Protein AF-A0A151MYG8-F1 (afdb_monomer_lite)

InterPro domains:
  IPR001393 Calsequestrin [PF01216] (2-170)
  IPR036249 Thioredoxin-like superfamily [SSF52833] (4-69)
  IPR036249 Thioredoxin-like superfamily [SSF52833] (70-169)
  IPR041858 Calsequestrin, middle TRX-fold domain [cd03066] (69-170)

Organism: Alligator mississippiensis (NCBI:txid8496)

Radius of gyration: 18.04 Å; chains: 1; bounding box: 38×33×50 Å

Structure (mmCIF, N/CA/C/O backbone):
data_AF-A0A151MYG8-F1
#
_entry.id   AF-A0A151MYG8-F1
#
loop_
_atom_site.group_PDB
_atom_site.id
_atom_site.type_symbol
_atom_site.label_atom_id
_atom_site.label_alt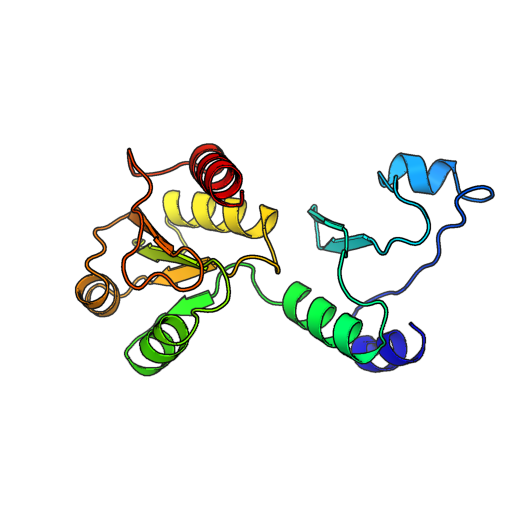_id
_atom_site.label_comp_id
_atom_site.label_asym_id
_atom_site.label_entity_id
_atom_site.label_seq_id
_atom_site.pdbx_PDB_ins_code
_atom_site.Cartn_x
_atom_site.Cartn_y
_atom_site.Cartn_z
_atom_site.occupancy
_atom_site.B_iso_or_equiv
_atom_site.auth_seq_id
_atom_site.auth_comp_id
_atom_site.auth_asym_id
_atom_site.auth_atom_id
_atom_site.pdbx_PDB_model_num
ATOM 1 N N . MET A 1 1 ? 16.594 -11.002 -16.054 1.00 71.62 1 MET A N 1
ATOM 2 C CA . MET A 1 1 ? 15.455 -10.798 -16.986 1.00 71.62 1 MET A CA 1
ATOM 3 C C . MET A 1 1 ? 14.954 -12.062 -17.687 1.00 71.62 1 MET A C 1
ATOM 5 O O . MET A 1 1 ? 13.815 -12.410 -17.442 1.00 71.62 1 MET A O 1
ATOM 9 N N . LYS A 1 2 ? 15.729 -12.801 -18.507 1.00 82.25 2 LYS A N 1
ATOM 10 C CA . LYS A 1 2 ? 15.183 -13.988 -19.222 1.00 82.25 2 LYS A CA 1
ATOM 11 C C . LYS A 1 2 ? 14.550 -15.048 -18.301 1.00 82.25 2 LYS A C 1
ATOM 13 O O . LYS A 1 2 ? 13.533 -15.625 -18.658 1.00 82.25 2 LYS A O 1
ATOM 18 N N . LEU A 1 3 ? 15.156 -15.298 -17.138 1.00 85.62 3 LEU A N 1
ATOM 19 C CA . LEU A 1 3 ? 14.610 -16.224 -16.145 1.00 85.62 3 LEU A CA 1
ATOM 20 C C . LEU A 1 3 ? 13.301 -15.695 -15.538 1.00 85.62 3 LEU A C 1
ATOM 22 O O . LEU A 1 3 ? 12.321 -16.424 -15.524 1.00 85.62 3 LEU A O 1
ATOM 26 N N . ALA A 1 4 ? 13.267 -14.422 -15.134 1.00 84.94 4 ALA A N 1
ATOM 27 C CA . ALA A 1 4 ? 12.062 -13.767 -14.623 1.00 84.94 4 ALA A CA 1
ATOM 28 C C . ALA A 1 4 ? 10.904 -13.809 -15.635 1.00 84.94 4 ALA A C 1
ATOM 30 O O . ALA A 1 4 ? 9.802 -14.220 -15.293 1.00 84.94 4 ALA A O 1
ATOM 31 N N . ALA A 1 5 ? 11.188 -13.507 -16.906 1.00 86.69 5 ALA A N 1
ATOM 32 C CA . ALA A 1 5 ? 10.212 -13.592 -17.990 1.00 86.69 5 ALA A CA 1
ATOM 33 C C . ALA A 1 5 ? 9.626 -14.999 -18.151 1.00 86.69 5 ALA A C 1
ATOM 35 O O . ALA A 1 5 ? 8.431 -15.142 -18.357 1.00 86.69 5 ALA A O 1
ATOM 36 N N . GLN A 1 6 ? 10.452 -16.040 -18.024 1.00 88.81 6 GLN A N 1
ATOM 37 C CA . GLN A 1 6 ? 9.974 -17.419 -18.098 1.00 88.81 6 GLN A CA 1
ATOM 38 C C . GLN A 1 6 ? 9.115 -17.804 -16.883 1.00 88.81 6 GLN A C 1
ATOM 40 O O . GLN A 1 6 ? 8.169 -18.569 -17.026 1.00 88.81 6 GLN A O 1
ATOM 45 N N . VAL A 1 7 ? 9.450 -17.311 -15.689 1.00 90.44 7 VAL A N 1
ATOM 46 C CA . VAL A 1 7 ? 8.704 -17.615 -14.457 1.00 90.44 7 VAL A CA 1
ATOM 47 C C . VAL A 1 7 ? 7.341 -16.918 -14.436 1.00 90.44 7 VAL A C 1
ATOM 49 O O . VAL A 1 7 ? 6.373 -17.494 -13.945 1.00 90.44 7 VAL A O 1
ATOM 52 N N . LEU A 1 8 ? 7.253 -15.704 -14.984 1.00 92.62 8 LEU A N 1
ATOM 53 C CA . LEU A 1 8 ? 6.053 -14.864 -14.921 1.00 92.62 8 LEU A CA 1
ATOM 54 C C . LEU A 1 8 ? 5.200 -14.881 -16.202 1.00 92.62 8 LEU A C 1
ATOM 56 O O . LEU A 1 8 ? 4.180 -14.196 -16.260 1.00 92.62 8 LEU A O 1
ATOM 60 N N . GLU A 1 9 ? 5.571 -15.677 -17.211 1.00 90.12 9 GLU A N 1
ATOM 61 C CA . GLU A 1 9 ? 4.835 -15.786 -18.482 1.00 90.12 9 GLU A CA 1
ATOM 62 C C . GLU A 1 9 ? 3.362 -16.165 -18.251 1.00 90.12 9 GLU A C 1
ATOM 64 O O . GLU A 1 9 ? 2.455 -15.487 -18.734 1.00 90.12 9 GLU A O 1
ATOM 69 N N . ASP A 1 10 ? 3.115 -17.182 -17.421 1.00 92.50 10 ASP A N 1
ATOM 70 C CA . ASP A 1 10 ? 1.763 -17.655 -17.092 1.00 92.50 10 ASP A CA 1
ATOM 71 C C . ASP A 1 10 ? 0.975 -16.680 -16.195 1.00 92.50 10 ASP A C 1
ATOM 73 O O . ASP A 1 10 ? -0.235 -16.835 -16.022 1.00 92.50 10 ASP A O 1
ATOM 77 N N . LYS A 1 11 ? 1.646 -15.666 -15.633 1.00 92.12 11 LYS A N 1
ATOM 78 C CA . LYS A 1 11 ? 1.039 -14.589 -14.834 1.00 92.12 11 LYS A CA 1
ATOM 79 C C . LYS A 1 11 ? 0.714 -13.346 -15.666 1.00 92.12 11 LYS A C 1
ATOM 81 O O . LYS A 1 11 ? 0.218 -12.368 -15.124 1.00 92.12 11 LYS A O 1
ATOM 86 N N . GLY A 1 12 ? 0.966 -13.385 -16.978 1.00 93.12 12 GLY A N 1
ATOM 87 C CA . GLY A 1 12 ? 0.643 -12.287 -17.889 1.00 93.12 12 GLY A CA 1
ATOM 88 C C . GLY A 1 12 ? 1.627 -11.116 -17.843 1.00 93.12 12 GLY A C 1
ATOM 89 O O . GLY A 1 12 ? 1.304 -10.047 -18.357 1.00 93.12 12 GLY A O 1
ATOM 90 N N . VAL A 1 13 ? 2.822 -11.299 -17.270 1.00 95.94 13 VAL A N 1
ATOM 91 C CA . VAL A 1 13 ? 3.834 -10.237 -17.177 1.00 95.94 13 VAL A CA 1
ATOM 92 C C . VAL A 1 13 ? 4.692 -10.200 -18.440 1.00 95.94 13 VAL A C 1
ATOM 94 O O . VAL A 1 13 ? 5.355 -11.175 -18.802 1.00 95.94 13 VAL A O 1
ATOM 97 N N . GLY A 1 14 ? 4.700 -9.050 -19.115 1.00 95.12 14 GLY A N 1
ATOM 98 C CA . GLY A 1 14 ? 5.541 -8.791 -20.281 1.00 95.12 14 GLY A CA 1
ATOM 99 C C . GLY A 1 14 ? 6.864 -8.122 -19.907 1.00 95.12 14 GLY A C 1
ATOM 100 O O . GLY A 1 14 ? 6.905 -7.253 -19.047 1.00 95.12 14 GLY A O 1
ATOM 101 N N . PHE A 1 15 ? 7.944 -8.480 -20.606 1.00 95.25 15 PHE A N 1
ATOM 102 C CA . PHE A 1 15 ? 9.250 -7.828 -20.469 1.00 95.25 15 PHE A CA 1
ATOM 103 C C . PHE A 1 15 ? 9.657 -7.184 -21.795 1.00 95.25 15 PHE A C 1
ATOM 105 O O . PHE A 1 15 ? 9.603 -7.825 -22.848 1.00 95.25 15 PHE A O 1
ATOM 112 N N . GLY A 1 16 ? 10.097 -5.928 -21.736 1.00 94.38 16 GLY A N 1
ATOM 113 C CA . GLY A 1 16 ? 10.571 -5.152 -22.881 1.00 94.38 16 GLY A CA 1
ATOM 114 C C . GLY A 1 16 ? 11.907 -4.476 -22.590 1.00 94.38 16 GLY A C 1
ATOM 115 O O . GLY A 1 16 ? 12.305 -4.337 -21.440 1.00 94.38 16 GLY A O 1
ATOM 116 N N . LEU A 1 17 ? 12.605 -4.070 -23.648 1.00 95.25 17 LEU A N 1
ATOM 117 C CA . LEU A 1 17 ? 13.808 -3.244 -23.565 1.00 95.25 17 LEU A CA 1
ATOM 118 C C . LEU A 1 17 ? 13.559 -1.979 -24.382 1.00 95.25 17 LEU A C 1
ATOM 120 O O . LEU A 1 17 ? 13.034 -2.071 -25.494 1.00 95.25 17 LEU A O 1
ATOM 124 N N . VAL A 1 18 ? 13.945 -0.829 -23.837 1.00 96.31 18 VAL A N 1
ATOM 125 C CA . VAL A 1 18 ? 13.876 0.471 -24.510 1.00 96.31 18 VAL A CA 1
ATOM 126 C C . VAL A 1 18 ? 15.288 1.038 -24.537 1.00 96.31 18 VAL A C 1
ATOM 128 O O . VAL A 1 18 ? 15.896 1.239 -23.490 1.00 96.31 18 VAL A O 1
ATOM 131 N N . ASP A 1 19 ? 15.838 1.241 -25.730 1.00 96.19 19 ASP A N 1
ATOM 132 C CA . ASP A 1 19 ? 17.182 1.795 -25.905 1.00 96.19 19 ASP A CA 1
ATOM 133 C C . ASP A 1 19 ? 17.118 3.330 -25.799 1.00 96.19 19 ASP A C 1
ATOM 135 O O . ASP A 1 19 ? 16.359 3.971 -26.534 1.00 96.19 19 ASP A O 1
ATOM 139 N N . SER A 1 20 ? 17.899 3.932 -24.891 1.00 92.75 20 SER A N 1
ATOM 140 C CA . SER A 1 20 ? 17.836 5.377 -24.610 1.00 92.75 20 SER A CA 1
ATOM 141 C C . SER A 1 20 ? 18.183 6.246 -25.827 1.00 92.75 20 SER A C 1
ATOM 143 O O . SER A 1 20 ? 17.690 7.371 -25.943 1.00 92.75 20 SER A O 1
ATOM 145 N N . GLU A 1 21 ? 18.948 5.720 -26.789 1.00 93.12 21 GLU A N 1
ATOM 146 C CA . GLU A 1 21 ? 19.290 6.417 -28.029 1.00 93.12 21 GLU A CA 1
ATOM 147 C C . GLU A 1 21 ? 18.322 6.081 -29.170 1.00 93.12 21 GLU A C 1
ATOM 149 O O . GLU A 1 21 ? 17.801 6.981 -29.840 1.00 93.12 21 GLU A O 1
ATOM 154 N N . LYS A 1 22 ? 18.084 4.787 -29.429 1.00 96.75 22 LYS A N 1
ATOM 155 C CA . LYS A 1 22 ? 17.285 4.349 -30.591 1.00 96.75 22 LYS A CA 1
ATOM 156 C C . LYS A 1 22 ? 15.791 4.568 -30.393 1.00 96.75 22 LYS A C 1
ATOM 158 O O . LYS A 1 22 ? 15.094 4.890 -31.357 1.00 96.75 22 LYS A O 1
ATOM 163 N N . ASP A 1 23 ? 15.325 4.436 -29.157 1.00 96.19 23 ASP A N 1
ATOM 164 C CA . ASP A 1 23 ? 13.915 4.487 -28.785 1.00 96.19 23 ASP A CA 1
ATOM 165 C C . ASP A 1 23 ? 13.591 5.741 -27.955 1.00 96.19 23 ASP A C 1
ATOM 167 O O . ASP A 1 23 ? 12.567 5.798 -27.276 1.00 96.19 23 ASP A O 1
ATOM 171 N N . ALA A 1 24 ? 14.409 6.796 -28.059 1.00 94.50 24 ALA A N 1
ATOM 172 C CA . ALA A 1 24 ? 14.278 8.039 -27.287 1.00 94.50 24 ALA A CA 1
ATOM 173 C C . ALA A 1 24 ? 12.864 8.660 -27.322 1.00 94.50 24 ALA A C 1
ATOM 175 O O . ALA A 1 24 ? 12.400 9.256 -26.350 1.00 94.50 24 ALA A O 1
ATOM 176 N N . ALA A 1 25 ? 12.145 8.525 -28.443 1.00 96.69 25 ALA A N 1
ATOM 177 C CA . ALA A 1 25 ? 10.765 8.999 -28.558 1.00 96.69 25 ALA A CA 1
ATOM 178 C C . ALA A 1 25 ? 9.774 8.166 -27.724 1.00 96.69 25 ALA A C 1
ATOM 180 O O . ALA A 1 25 ? 8.815 8.725 -27.191 1.00 96.69 25 ALA A O 1
ATOM 181 N N . VAL A 1 26 ? 10.000 6.852 -27.619 1.00 96.31 26 VAL A N 1
ATOM 182 C CA . VAL A 1 26 ? 9.220 5.941 -26.770 1.00 96.31 26 VAL A CA 1
ATOM 183 C C . VAL A 1 26 ? 9.541 6.216 -25.307 1.00 96.31 26 VAL A C 1
ATOM 185 O O . VAL A 1 26 ? 8.611 6.472 -24.549 1.00 96.31 26 VAL A O 1
ATOM 188 N N . ALA A 1 27 ? 10.828 6.282 -24.947 1.00 95.12 27 ALA A N 1
ATOM 189 C CA . ALA A 1 27 ? 11.277 6.610 -23.594 1.00 95.12 27 ALA A CA 1
ATOM 190 C C . ALA A 1 27 ? 10.648 7.918 -23.090 1.00 95.12 27 ALA A C 1
ATOM 192 O O . ALA A 1 27 ? 9.969 7.933 -22.068 1.00 95.12 27 ALA A O 1
ATOM 193 N N . LYS A 1 28 ? 10.732 8.992 -23.888 1.00 94.44 28 LYS A N 1
ATOM 194 C CA . LYS A 1 28 ? 10.112 10.281 -23.553 1.00 94.44 28 LYS A CA 1
ATOM 195 C C . LYS A 1 28 ? 8.592 10.203 -23.401 1.00 94.44 28 LYS A C 1
ATOM 197 O O . LYS A 1 28 ? 8.031 10.918 -22.577 1.00 94.44 28 LYS A O 1
ATOM 202 N N . LYS A 1 29 ? 7.910 9.409 -24.232 1.00 95.00 29 LYS A N 1
ATOM 203 C CA . LYS A 1 29 ? 6.449 9.272 -24.167 1.00 95.00 29 LYS A CA 1
ATOM 204 C C . LYS A 1 29 ? 6.008 8.511 -22.914 1.00 95.00 29 LYS A C 1
ATOM 206 O O . LYS A 1 29 ? 4.940 8.811 -22.398 1.00 95.00 29 LYS A O 1
ATOM 211 N N . LEU A 1 30 ? 6.808 7.543 -22.482 1.00 93.81 30 LEU A N 1
ATOM 212 C CA . LEU A 1 30 ? 6.548 6.700 -21.316 1.00 93.81 30 LEU A CA 1
ATOM 213 C C . LEU A 1 30 ? 7.127 7.271 -20.013 1.00 93.81 30 LEU A C 1
ATOM 215 O O . LEU A 1 30 ? 6.955 6.656 -18.975 1.00 93.81 30 LEU A O 1
ATOM 219 N N . GLY A 1 31 ? 7.812 8.419 -20.060 1.00 93.50 31 GLY A N 1
ATOM 220 C CA . GLY A 1 31 ? 8.411 9.028 -18.872 1.00 93.50 31 GLY A CA 1
ATOM 221 C C . GLY A 1 31 ? 9.669 8.321 -18.357 1.00 93.50 31 GLY A C 1
ATOM 222 O O . GLY A 1 31 ? 10.052 8.564 -17.225 1.00 93.50 31 GLY A O 1
ATOM 223 N N . LEU A 1 32 ? 10.331 7.488 -19.169 1.00 94.81 32 LEU A N 1
ATOM 224 C CA . LEU A 1 32 ? 11.557 6.790 -18.762 1.00 94.81 32 LEU A CA 1
ATOM 225 C C . LEU A 1 32 ? 12.719 7.790 -18.737 1.00 94.81 32 LEU A C 1
ATOM 227 O O . LEU A 1 32 ? 13.126 8.284 -19.798 1.00 94.81 32 LEU A O 1
ATOM 231 N N . THR A 1 33 ? 13.224 8.116 -17.549 1.00 90.50 33 THR A N 1
ATOM 232 C CA . THR A 1 33 ? 14.246 9.161 -17.372 1.00 90.50 33 THR A CA 1
ATOM 233 C C . THR A 1 33 ? 15.589 8.639 -16.898 1.00 90.50 33 THR A C 1
ATOM 235 O O . THR A 1 33 ? 16.607 9.234 -17.259 1.00 90.50 33 THR A O 1
ATOM 238 N N . GLU A 1 34 ? 15.608 7.552 -16.134 1.00 89.62 34 GLU A N 1
ATOM 239 C CA . GLU A 1 34 ? 16.835 6.974 -15.600 1.00 89.62 34 GLU A CA 1
ATOM 240 C C . GLU A 1 34 ? 17.364 5.863 -16.516 1.00 89.62 34 GLU A C 1
ATOM 242 O O . GLU A 1 34 ? 16.647 4.948 -16.930 1.00 89.62 34 GLU A O 1
ATOM 247 N N . GLU A 1 35 ? 18.641 5.974 -16.891 1.00 89.19 35 GLU A N 1
ATOM 248 C CA . GLU A 1 35 ? 19.329 4.923 -17.642 1.00 89.19 35 GLU A CA 1
ATOM 249 C C . GLU A 1 35 ? 19.606 3.720 -16.733 1.00 89.19 35 GLU A C 1
ATOM 251 O O . GLU A 1 35 ? 19.695 3.854 -15.516 1.00 89.19 35 GLU A O 1
ATOM 256 N N . ASP A 1 36 ? 19.728 2.532 -17.332 1.00 88.81 36 ASP A N 1
ATOM 257 C CA . ASP A 1 36 ? 19.947 1.261 -16.623 1.00 88.81 36 ASP A CA 1
ATOM 258 C C . ASP A 1 36 ? 18.901 0.929 -15.532 1.00 88.81 36 ASP A C 1
ATOM 260 O O . ASP A 1 36 ? 19.136 0.061 -14.692 1.00 88.81 36 ASP A O 1
ATOM 264 N N . SER A 1 37 ? 17.722 1.556 -15.599 1.00 91.75 37 SER A N 1
ATOM 265 C CA . SER A 1 37 ? 16.620 1.382 -14.644 1.00 91.75 37 SER A CA 1
ATOM 266 C C . SER A 1 37 ? 15.492 0.515 -15.205 1.00 91.75 37 SER A C 1
ATOM 268 O O . SER A 1 37 ? 15.334 0.359 -16.423 1.00 91.75 37 SER A O 1
ATOM 270 N N . VAL A 1 38 ? 14.704 -0.088 -14.313 1.00 95.38 38 VAL A N 1
ATOM 271 C CA . VAL A 1 38 ? 13.538 -0.905 -14.673 1.00 95.38 38 VAL A CA 1
ATOM 272 C C . VAL A 1 38 ? 12.273 -0.148 -14.293 1.00 95.38 38 VAL A C 1
ATOM 274 O O . VAL A 1 38 ? 12.103 0.244 -13.148 1.00 95.38 38 VAL A O 1
ATOM 277 N N . TYR A 1 39 ? 11.373 0.015 -15.258 1.00 96.56 39 TYR A N 1
ATOM 278 C CA . TYR A 1 39 ? 10.061 0.620 -15.049 1.00 96.56 39 TYR A CA 1
ATOM 279 C C . TYR A 1 39 ? 8.981 -0.441 -15.227 1.00 96.56 39 TYR A C 1
ATOM 281 O O . TYR A 1 39 ? 8.984 -1.176 -16.225 1.00 96.56 39 TYR A O 1
ATOM 289 N N . VAL A 1 40 ? 8.066 -0.516 -14.268 1.00 96.81 40 VAL A N 1
ATOM 290 C CA . VAL A 1 40 ? 6.923 -1.427 -14.279 1.00 96.81 40 VAL A CA 1
ATOM 291 C C . VAL A 1 40 ? 5.656 -0.618 -14.504 1.00 96.81 40 VAL A C 1
ATOM 293 O O . VAL A 1 40 ? 5.430 0.394 -13.857 1.00 96.81 40 VAL A O 1
ATOM 296 N N . PHE A 1 41 ? 4.843 -1.071 -15.452 1.00 96.38 41 PHE A N 1
ATOM 297 C CA . PHE A 1 41 ? 3.574 -0.446 -15.802 1.00 96.38 41 PHE A CA 1
ATOM 298 C C . PHE A 1 41 ? 2.446 -1.361 -15.334 1.00 96.38 41 PHE A C 1
ATOM 300 O O . PHE A 1 41 ? 2.353 -2.497 -15.819 1.00 96.38 41 PHE A O 1
ATOM 307 N N . LYS A 1 42 ? 1.597 -0.877 -14.427 1.00 94.12 42 LYS A N 1
ATOM 308 C CA . LYS A 1 42 ? 0.385 -1.568 -13.970 1.00 94.12 42 LYS A CA 1
ATOM 309 C C . LYS A 1 42 ? -0.773 -0.588 -14.089 1.00 94.12 42 LYS A C 1
ATOM 311 O O . LYS A 1 42 ? -0.810 0.403 -13.384 1.00 94.12 42 LYS A O 1
ATOM 316 N N . GLU A 1 43 ? -1.701 -0.874 -14.996 1.00 90.38 43 GLU A N 1
ATOM 317 C CA . GLU A 1 43 ? -2.839 0.013 -15.272 1.00 90.38 43 GLU A CA 1
ATOM 318 C C . GLU A 1 43 ? -2.385 1.439 -15.634 1.00 90.38 43 GLU A C 1
ATOM 320 O O . GLU A 1 43 ? -1.720 1.590 -16.667 1.00 90.38 43 GLU A O 1
ATOM 325 N N . ASP A 1 44 ? -2.738 2.446 -14.832 1.00 89.81 44 ASP A N 1
ATOM 326 C CA . ASP A 1 44 ? -2.323 3.842 -15.022 1.00 89.81 44 ASP A CA 1
ATOM 327 C C . ASP A 1 44 ? -1.045 4.206 -14.226 1.00 89.81 44 ASP A C 1
ATOM 329 O O . ASP A 1 44 ? -0.463 5.267 -14.471 1.00 89.81 44 ASP A O 1
ATOM 333 N N . GLU A 1 45 ? -0.537 3.285 -13.396 1.00 91.56 45 GLU A N 1
ATOM 334 C CA . GLU A 1 45 ? 0.640 3.472 -12.543 1.00 91.56 45 GLU A CA 1
ATOM 335 C C . GLU A 1 45 ? 1.963 3.106 -13.226 1.00 91.56 45 GLU A C 1
ATOM 337 O O . GLU A 1 45 ? 2.090 2.111 -13.961 1.00 91.56 45 GLU A O 1
ATOM 342 N N . VAL A 1 46 ? 2.987 3.916 -12.936 1.00 94.62 46 VAL A N 1
ATOM 343 C CA . VAL A 1 46 ? 4.369 3.711 -13.387 1.00 94.62 46 VAL A CA 1
ATOM 344 C C . VAL A 1 46 ? 5.286 3.641 -12.178 1.00 94.62 46 VAL A C 1
ATOM 346 O O . VAL A 1 46 ? 5.583 4.650 -11.546 1.00 94.62 46 VAL A O 1
ATOM 349 N N . ILE A 1 47 ? 5.794 2.444 -11.909 1.00 94.88 47 ILE A N 1
ATOM 350 C CA . ILE A 1 47 ? 6.643 2.164 -10.756 1.00 94.88 47 ILE A CA 1
ATOM 351 C C . ILE A 1 47 ? 8.093 2.064 -11.227 1.00 94.88 47 ILE A C 1
ATOM 353 O O . ILE A 1 47 ? 8.434 1.235 -12.076 1.00 94.88 47 ILE A O 1
ATOM 357 N N . GLU A 1 48 ? 8.960 2.900 -10.667 1.00 94.50 48 GLU A N 1
ATOM 358 C CA . GLU A 1 48 ? 10.407 2.791 -10.838 1.00 94.50 48 GLU A CA 1
ATOM 359 C C . GLU A 1 48 ? 10.965 1.756 -9.853 1.00 94.50 48 GLU A C 1
ATOM 361 O O . GLU A 1 48 ? 10.750 1.834 -8.641 1.00 94.50 48 GLU A O 1
ATOM 366 N N . TYR A 1 49 ? 11.640 0.737 -10.381 1.00 94.75 49 TYR A N 1
ATOM 367 C CA . TYR A 1 49 ? 12.272 -0.304 -9.582 1.00 94.75 49 TYR A CA 1
ATOM 368 C C . TYR A 1 49 ? 13.678 0.125 -9.161 1.00 94.75 49 TYR A C 1
ATOM 370 O O . TYR A 1 49 ? 14.578 0.174 -10.000 1.00 94.75 49 TYR A O 1
ATOM 378 N N . ASP A 1 50 ? 13.868 0.353 -7.862 1.00 90.06 50 ASP A N 1
ATOM 379 C CA . ASP A 1 50 ? 15.152 0.758 -7.257 1.00 90.06 50 ASP A CA 1
ATOM 380 C C . ASP A 1 50 ? 15.790 -0.377 -6.419 1.00 90.06 50 ASP A C 1
ATOM 382 O O . ASP A 1 50 ? 16.579 -0.169 -5.498 1.00 90.06 50 ASP A O 1
ATOM 386 N N . GLY A 1 51 ? 15.398 -1.625 -6.701 1.00 90.62 51 GLY A N 1
ATOM 387 C CA . GLY A 1 51 ? 15.901 -2.815 -6.016 1.00 90.62 51 GLY A CA 1
ATOM 388 C C . GLY A 1 51 ? 17.101 -3.477 -6.702 1.00 90.62 51 GLY A C 1
ATOM 389 O O . GLY A 1 51 ? 17.612 -3.044 -7.738 1.00 90.62 51 GLY A O 1
ATOM 390 N N . GLU A 1 52 ? 17.561 -4.596 -6.136 1.00 93.00 52 GLU A N 1
ATOM 391 C CA . GLU A 1 52 ? 18.642 -5.384 -6.731 1.00 93.00 52 GLU A CA 1
ATOM 392 C C . GLU A 1 52 ? 18.224 -5.991 -8.082 1.00 93.00 52 GLU A C 1
ATOM 394 O O . GLU A 1 52 ? 17.265 -6.752 -8.176 1.00 93.00 52 GLU A O 1
ATOM 399 N N . LEU A 1 53 ? 19.017 -5.763 -9.136 1.00 90.19 53 LEU A N 1
ATOM 400 C CA . LEU A 1 53 ? 18.804 -6.363 -10.461 1.00 90.19 53 LEU A CA 1
ATOM 401 C C . LEU A 1 53 ? 19.207 -7.854 -10.531 1.00 90.19 53 LEU A C 1
ATOM 403 O O . LEU A 1 53 ? 19.973 -8.279 -11.407 1.00 90.19 53 LEU A O 1
ATOM 407 N N . SER A 1 54 ? 18.657 -8.667 -9.631 1.00 93.12 54 SER A N 1
ATOM 408 C CA . SER A 1 54 ? 18.705 -10.129 -9.653 1.00 93.12 54 SER A CA 1
ATOM 409 C C . SER A 1 54 ? 17.424 -10.696 -10.293 1.00 93.12 54 SER A C 1
ATOM 411 O O . SER A 1 54 ? 16.439 -9.992 -10.515 1.00 93.12 54 SER A O 1
ATOM 413 N N . ALA A 1 55 ? 17.433 -11.969 -10.698 1.00 90.94 55 ALA A N 1
ATOM 414 C CA . ALA A 1 55 ? 16.234 -12.557 -11.310 1.00 90.94 55 ALA A CA 1
ATOM 415 C C . ALA A 1 55 ? 15.171 -12.898 -10.262 1.00 90.94 55 ALA A C 1
ATOM 417 O O . ALA A 1 55 ? 13.986 -12.830 -10.552 1.00 90.94 55 ALA A O 1
ATOM 418 N N . ASP A 1 56 ? 15.637 -13.297 -9.094 1.00 93.06 56 ASP A N 1
ATOM 419 C CA . ASP A 1 56 ? 14.929 -13.686 -7.891 1.00 93.06 56 ASP A CA 1
ATOM 420 C C . ASP A 1 56 ? 14.206 -12.482 -7.286 1.00 93.06 56 ASP A C 1
ATOM 422 O O . ASP A 1 56 ? 12.978 -12.479 -7.268 1.00 93.06 56 ASP A O 1
ATOM 426 N N . THR A 1 57 ? 14.934 -11.414 -6.954 1.00 94.19 57 THR A N 1
ATOM 427 C CA . THR A 1 57 ? 14.353 -10.188 -6.384 1.00 94.19 57 THR A CA 1
ATOM 428 C C . THR A 1 57 ? 13.375 -9.519 -7.349 1.00 94.19 57 THR A C 1
ATOM 430 O O . THR A 1 57 ? 12.320 -9.053 -6.936 1.00 94.19 57 THR A O 1
ATOM 433 N N . LEU A 1 58 ? 13.667 -9.511 -8.656 1.00 94.62 58 LEU A N 1
ATOM 434 C CA . LEU A 1 58 ? 12.741 -8.949 -9.644 1.00 94.62 58 LEU A CA 1
ATOM 435 C C . LEU A 1 58 ? 11.472 -9.800 -9.808 1.00 94.62 58 LEU A C 1
ATOM 437 O O . LEU A 1 58 ? 10.413 -9.258 -10.109 1.00 94.62 58 LEU A O 1
ATOM 441 N N . VAL A 1 59 ? 11.564 -11.128 -9.661 1.00 95.19 59 VAL A N 1
ATOM 442 C CA . VAL A 1 59 ? 10.374 -11.992 -9.682 1.00 95.19 59 VAL A CA 1
ATOM 443 C C . VAL A 1 59 ? 9.517 -11.738 -8.455 1.00 95.19 59 VAL A C 1
ATOM 445 O O . VAL A 1 59 ? 8.316 -11.592 -8.630 1.00 95.19 59 VAL A O 1
ATOM 448 N N . GLU A 1 60 ? 10.116 -11.681 -7.265 1.00 94.88 60 GLU A N 1
ATOM 449 C CA . GLU A 1 60 ? 9.412 -11.372 -6.013 1.00 94.88 60 GLU A CA 1
ATOM 450 C C . GLU A 1 60 ? 8.700 -10.022 -6.123 1.00 94.88 60 GLU A C 1
ATOM 452 O O . GLU A 1 60 ? 7.477 -9.984 -6.087 1.00 94.88 60 GLU A O 1
ATOM 457 N N . PHE A 1 61 ? 9.432 -8.964 -6.478 1.00 96.06 61 PHE A N 1
ATOM 458 C CA . PHE A 1 61 ? 8.859 -7.632 -6.668 1.00 96.06 61 PHE A CA 1
ATOM 459 C C . PHE A 1 61 ? 7.682 -7.607 -7.653 1.00 96.06 61 PHE A C 1
ATOM 461 O O . PHE A 1 61 ? 6.650 -7.002 -7.393 1.00 96.06 61 PHE A O 1
ATOM 468 N N . LEU A 1 62 ? 7.808 -8.268 -8.809 1.00 96.69 62 LEU A N 1
ATOM 469 C CA . LEU A 1 62 ? 6.727 -8.300 -9.798 1.00 96.69 62 LEU A CA 1
ATOM 470 C C . LEU A 1 62 ? 5.535 -9.149 -9.350 1.00 96.69 62 LEU A C 1
ATOM 472 O O . LEU A 1 62 ? 4.441 -8.947 -9.871 1.00 96.69 62 LEU A O 1
ATOM 476 N N . LEU A 1 63 ? 5.727 -10.114 -8.448 1.00 96.06 63 LEU A N 1
ATOM 477 C CA . LEU A 1 63 ? 4.611 -10.819 -7.824 1.00 96.06 63 LEU A CA 1
ATOM 478 C C . LEU A 1 63 ? 3.859 -9.881 -6.889 1.00 96.06 63 LEU A C 1
ATOM 480 O O . LEU A 1 63 ? 2.642 -9.822 -7.021 1.00 96.06 63 LEU A O 1
ATOM 484 N N . ASP A 1 64 ? 4.568 -9.102 -6.075 1.00 96.00 64 ASP A N 1
ATOM 485 C CA . ASP A 1 64 ? 3.966 -8.123 -5.165 1.00 96.00 64 ASP A CA 1
ATOM 486 C C . ASP A 1 64 ? 3.224 -7.030 -5.953 1.00 96.00 64 ASP A C 1
ATOM 488 O O . ASP A 1 64 ? 2.076 -6.706 -5.661 1.00 96.00 64 ASP A O 1
ATOM 492 N N . VAL A 1 65 ? 3.804 -6.542 -7.061 1.00 96.75 65 VAL A N 1
ATOM 493 C CA . VAL A 1 65 ? 3.115 -5.607 -7.972 1.00 96.75 65 VAL A CA 1
ATOM 494 C C . VAL A 1 65 ? 1.787 -6.185 -8.479 1.00 96.75 65 VAL A C 1
ATOM 496 O O . VAL A 1 65 ? 0.829 -5.432 -8.639 1.00 96.75 65 VAL A O 1
ATOM 499 N N . LEU A 1 66 ? 1.691 -7.492 -8.740 1.00 95.62 66 LEU A N 1
ATOM 500 C CA . LEU A 1 66 ? 0.455 -8.115 -9.235 1.00 95.62 66 LEU A CA 1
ATOM 501 C C . LEU A 1 66 ? -0.642 -8.245 -8.172 1.00 95.62 66 LEU A C 1
ATOM 503 O O . LEU A 1 66 ? -1.791 -8.467 -8.556 1.00 95.62 66 LEU A O 1
ATOM 507 N N . GLU A 1 67 ? -0.308 -8.147 -6.888 1.00 96.19 67 GLU A N 1
ATOM 508 C CA . GLU A 1 67 ? -1.291 -8.183 -5.803 1.00 96.19 67 GLU A CA 1
ATOM 509 C C . GLU A 1 67 ? -2.080 -6.867 -5.723 1.00 96.19 67 GLU A C 1
ATOM 511 O O . GLU A 1 67 ? -1.729 -5.866 -6.362 1.00 96.19 67 GLU A O 1
ATOM 516 N N . ASP A 1 68 ? -3.202 -6.894 -5.005 1.00 96.81 68 ASP A N 1
ATOM 517 C CA . ASP A 1 68 ? -4.022 -5.706 -4.771 1.00 96.81 68 ASP A CA 1
ATOM 518 C C . ASP A 1 68 ? -3.262 -4.734 -3.846 1.00 96.81 68 ASP A C 1
ATOM 520 O O . ASP A 1 68 ? -2.530 -5.184 -2.964 1.00 96.81 68 ASP A O 1
ATOM 524 N N . PRO A 1 69 ? -3.414 -3.409 -4.018 1.00 97.12 69 PRO A N 1
ATOM 525 C CA . PRO A 1 69 ? -2.634 -2.421 -3.267 1.00 97.12 69 PRO A CA 1
ATOM 526 C C . PRO A 1 69 ? -3.006 -2.351 -1.777 1.00 97.12 69 PRO A C 1
ATOM 528 O O . PRO A 1 69 ? -2.275 -1.757 -0.986 1.00 97.12 69 PRO A O 1
ATOM 531 N N . VAL A 1 70 ? -4.140 -2.944 -1.380 1.00 98.62 70 VAL A N 1
ATOM 532 C CA . VAL A 1 70 ? -4.610 -2.979 0.008 1.00 98.62 70 VAL A CA 1
ATOM 533 C C . VAL A 1 70 ? -4.912 -4.410 0.446 1.00 98.62 70 VAL A C 1
ATOM 535 O O . VAL A 1 70 ? -5.767 -5.085 -0.127 1.00 98.62 70 VAL A O 1
ATOM 538 N N . GLU A 1 71 ? -4.280 -4.845 1.533 1.00 98.38 71 GLU A N 1
ATOM 539 C CA . GLU A 1 71 ? -4.553 -6.130 2.177 1.00 98.38 71 GLU A CA 1
ATOM 540 C C . GLU A 1 71 ? -5.646 -6.009 3.253 1.00 98.38 71 GLU A C 1
ATOM 542 O O . GLU A 1 71 ? -5.641 -5.098 4.088 1.00 98.38 71 GLU A O 1
ATOM 547 N N . PHE A 1 72 ? -6.585 -6.957 3.298 1.00 98.38 72 PHE A N 1
ATOM 548 C CA . PHE A 1 72 ? -7.651 -6.953 4.303 1.00 98.38 72 PHE A CA 1
ATOM 549 C C . PHE A 1 72 ? -7.297 -7.761 5.551 1.00 98.38 72 PHE A C 1
ATOM 551 O O . PHE A 1 72 ? -6.796 -8.877 5.463 1.00 98.38 72 PHE A O 1
ATOM 558 N N . ILE A 1 73 ? -7.638 -7.214 6.721 1.00 98.56 73 ILE A N 1
ATOM 559 C CA . ILE A 1 73 ? -7.504 -7.890 8.015 1.00 98.56 73 ILE A CA 1
ATOM 560 C C . ILE A 1 73 ? -8.877 -8.261 8.582 1.00 98.56 73 ILE A C 1
ATOM 562 O O . ILE A 1 73 ? -9.622 -7.425 9.117 1.00 98.56 73 ILE A O 1
ATOM 566 N N . GLU A 1 74 ? -9.152 -9.558 8.555 1.00 95.25 74 GLU A N 1
ATOM 567 C CA . GLU A 1 74 ? -10.313 -10.266 9.073 1.00 95.25 74 GLU A CA 1
ATOM 568 C C . GLU A 1 74 ? -9.913 -11.252 10.189 1.00 95.25 74 GLU A C 1
ATOM 570 O O . GLU A 1 74 ? -9.735 -12.461 10.029 1.00 95.25 74 GLU A O 1
ATOM 575 N N . GLY A 1 75 ? -9.859 -10.733 11.414 1.00 94.62 75 GLY A N 1
ATOM 576 C CA . GLY A 1 75 ? -9.673 -11.538 12.617 1.00 94.62 75 GLY A CA 1
ATOM 577 C C . GLY A 1 75 ? -8.216 -11.712 13.041 1.00 94.62 75 GLY A C 1
ATOM 578 O O . GLY A 1 75 ? -7.334 -10.933 12.702 1.00 94.62 75 GLY A O 1
ATOM 579 N N . ASP A 1 76 ? -7.984 -12.700 13.905 1.00 96.44 76 ASP A N 1
ATOM 580 C CA . ASP A 1 76 ? -6.805 -12.702 14.781 1.00 96.44 76 ASP A CA 1
ATOM 581 C C . ASP A 1 76 ? -5.517 -13.158 14.090 1.00 96.44 76 ASP A C 1
ATOM 583 O O . ASP A 1 76 ? -4.438 -12.745 14.498 1.00 96.44 76 ASP A O 1
ATOM 587 N N . HIS A 1 77 ? -5.620 -14.011 13.069 1.00 96.81 77 HIS A N 1
ATOM 588 C CA . HIS A 1 77 ? -4.451 -14.528 12.358 1.00 96.81 77 HIS A CA 1
ATOM 589 C C . HIS A 1 77 ? -3.809 -13.450 11.477 1.00 96.81 77 HIS A C 1
ATOM 591 O O . HIS A 1 77 ? -2.608 -13.225 11.563 1.00 96.81 77 HIS A O 1
ATOM 597 N N . GLU A 1 78 ? -4.617 -12.764 10.670 1.00 97.88 78 GLU A N 1
ATOM 598 C CA . GLU A 1 78 ? -4.162 -11.667 9.809 1.00 97.88 78 GLU A CA 1
ATOM 599 C C . GLU A 1 78 ? -3.712 -10.466 10.641 1.00 97.88 78 GLU A C 1
ATOM 601 O O . GLU A 1 78 ? -2.672 -9.885 10.356 1.00 97.88 78 GLU A O 1
ATOM 606 N N . LEU A 1 79 ? -4.403 -10.168 11.750 1.00 98.06 79 LEU A N 1
ATOM 607 C CA . LEU A 1 79 ? -3.952 -9.136 12.684 1.00 98.06 79 LEU A CA 1
ATOM 608 C C . LEU A 1 79 ? -2.563 -9.458 13.251 1.00 98.06 79 LEU A C 1
ATOM 610 O O . LEU A 1 79 ? -1.718 -8.576 13.331 1.00 98.06 79 LEU A O 1
ATOM 614 N N . GLN A 1 80 ? -2.307 -10.718 13.612 1.00 97.62 80 GLN A N 1
ATOM 615 C CA . GLN A 1 80 ? -0.987 -11.123 14.086 1.00 97.62 80 GLN A CA 1
ATOM 616 C C . GLN A 1 80 ? 0.076 -11.011 12.981 1.00 97.62 80 GLN A C 1
ATOM 618 O O . GLN A 1 80 ? 1.208 -10.635 13.271 1.00 97.62 80 GLN A O 1
ATOM 623 N N . ALA A 1 81 ? -0.261 -11.346 11.731 1.00 97.31 81 ALA A N 1
ATOM 624 C CA . ALA A 1 81 ? 0.652 -11.176 10.600 1.00 97.31 81 ALA A CA 1
ATOM 625 C C . ALA A 1 81 ? 1.024 -9.698 10.418 1.00 97.31 81 ALA A C 1
ATOM 627 O O . ALA A 1 81 ? 2.210 -9.381 10.394 1.00 97.31 81 ALA A O 1
ATOM 628 N N . PHE A 1 82 ? 0.028 -8.810 10.428 1.00 97.44 82 PHE A N 1
ATOM 629 C CA . PHE A 1 82 ? 0.227 -7.364 10.414 1.00 97.44 82 PHE A CA 1
ATOM 630 C C . PHE A 1 82 ? 1.107 -6.888 11.573 1.00 97.44 82 PHE A C 1
ATOM 632 O O . PHE A 1 82 ? 2.065 -6.156 11.349 1.00 97.44 82 PHE A O 1
ATOM 639 N N . GLU A 1 83 ? 0.830 -7.307 12.811 1.00 96.06 83 GLU A N 1
ATOM 640 C CA . GLU A 1 83 ? 1.593 -6.901 14.001 1.00 96.06 83 GLU A CA 1
ATOM 641 C C . GLU A 1 83 ? 3.071 -7.331 13.947 1.00 96.06 83 GLU A C 1
ATOM 643 O O . GLU A 1 83 ? 3.909 -6.652 14.533 1.00 96.06 83 GLU A O 1
ATOM 648 N N . ASN A 1 84 ? 3.406 -8.407 13.226 1.00 96.56 84 ASN A N 1
ATOM 649 C CA . ASN A 1 84 ? 4.784 -8.898 13.092 1.00 96.56 84 ASN A CA 1
ATOM 650 C C . ASN A 1 84 ? 5.633 -8.130 12.063 1.00 96.56 84 ASN A C 1
ATOM 652 O O . ASN A 1 84 ? 6.831 -8.385 11.988 1.00 96.56 84 ASN A O 1
ATOM 656 N N . ILE A 1 85 ? 5.040 -7.245 11.257 1.00 95.50 85 ILE A N 1
ATOM 657 C CA . ILE A 1 85 ? 5.784 -6.408 10.306 1.00 95.50 85 ILE A CA 1
ATOM 658 C C . ILE A 1 85 ? 6.364 -5.218 11.074 1.00 95.50 85 ILE A C 1
ATOM 660 O O . ILE A 1 85 ? 5.614 -4.327 11.469 1.00 95.50 85 ILE A O 1
ATOM 664 N N . ASP A 1 86 ? 7.667 -5.188 11.318 1.00 94.69 86 ASP A N 1
ATOM 665 C CA . ASP A 1 86 ? 8.332 -4.083 12.021 1.00 94.69 86 ASP A CA 1
ATOM 666 C C . ASP A 1 86 ? 9.475 -3.450 11.220 1.00 94.69 86 ASP A C 1
ATOM 668 O O . ASP A 1 86 ? 9.855 -2.325 11.513 1.00 94.69 86 ASP A O 1
ATOM 672 N N . GLU A 1 87 ? 10.010 -4.113 10.197 1.00 93.69 87 GLU A N 1
ATOM 673 C CA . GLU A 1 87 ? 11.171 -3.606 9.451 1.00 93.69 87 GLU A CA 1
ATOM 674 C C . GLU A 1 87 ? 10.821 -2.538 8.397 1.00 93.69 87 GLU A C 1
ATOM 676 O O . GLU A 1 87 ? 11.699 -1.797 7.952 1.00 93.69 87 GLU A O 1
ATOM 681 N N . GLU A 1 88 ? 9.545 -2.420 8.030 1.00 92.88 88 GLU A N 1
ATOM 682 C CA . GLU A 1 88 ? 9.054 -1.567 6.944 1.00 92.88 88 GLU A CA 1
ATOM 683 C C . GLU A 1 88 ? 7.911 -0.663 7.425 1.00 92.88 88 GLU A C 1
ATOM 685 O O . GLU A 1 88 ? 7.171 -1.038 8.344 1.00 92.88 88 GLU A O 1
ATOM 690 N N . PRO A 1 89 ? 7.748 0.541 6.839 1.00 96.44 89 PRO A N 1
ATOM 691 C CA . PRO A 1 89 ? 6.603 1.380 7.158 1.00 96.44 89 PRO A CA 1
ATOM 692 C C . PRO A 1 89 ? 5.321 0.675 6.716 1.00 96.44 89 PRO A C 1
ATOM 694 O O . PRO A 1 89 ? 5.296 0.048 5.664 1.00 96.44 89 PRO A O 1
ATOM 697 N N . LYS A 1 90 ? 4.239 0.806 7.480 1.00 98.00 90 LYS A N 1
ATOM 698 C CA . LYS A 1 90 ? 2.942 0.206 7.122 1.00 98.00 90 LYS A CA 1
ATOM 699 C C . LYS A 1 90 ? 1.786 1.083 7.569 1.00 98.00 90 LYS A C 1
ATOM 701 O O . LYS A 1 90 ? 1.885 1.785 8.579 1.00 98.00 90 LYS A O 1
ATOM 706 N N . LEU A 1 91 ? 0.679 1.026 6.838 1.00 98.62 91 LEU A N 1
ATOM 707 C CA . LEU A 1 91 ? -0.541 1.750 7.188 1.00 98.62 91 LEU A CA 1
ATOM 708 C C . LEU A 1 91 ? -1.675 0.788 7.489 1.00 98.62 91 LEU A C 1
ATOM 710 O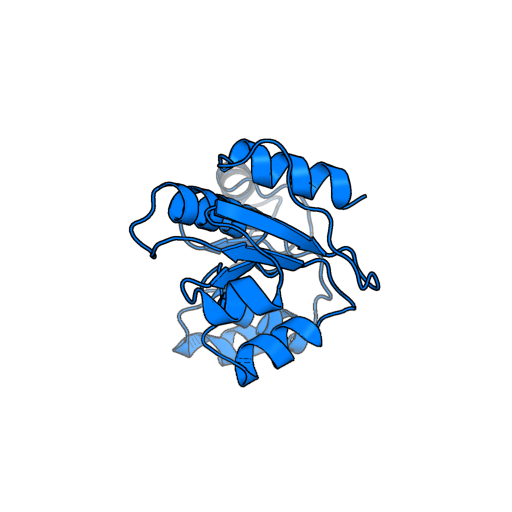 O . LEU A 1 91 ? -1.769 -0.268 6.876 1.00 98.62 91 LEU A O 1
ATOM 714 N N . ILE A 1 92 ? -2.575 1.182 8.386 1.00 98.81 92 ILE A N 1
ATOM 715 C CA . ILE A 1 92 ? -3.836 0.472 8.578 1.00 98.81 92 ILE A CA 1
ATOM 716 C C . ILE A 1 92 ? -5.015 1.423 8.757 1.00 98.81 92 ILE A C 1
ATOM 718 O O . ILE A 1 92 ? -4.999 2.300 9.620 1.00 98.81 92 ILE A O 1
ATOM 722 N N . GLY A 1 93 ? -6.059 1.229 7.953 1.00 98.88 93 GLY A N 1
ATOM 723 C CA . GLY A 1 93 ? -7.307 1.982 8.035 1.00 98.88 93 GLY A CA 1
ATOM 724 C C . GLY A 1 93 ? -8.495 1.143 8.511 1.00 98.88 93 GLY A C 1
ATOM 725 O O . GLY A 1 93 ? -8.673 -0.009 8.111 1.00 98.88 93 GLY A O 1
ATOM 726 N N . TYR A 1 94 ? -9.364 1.724 9.345 1.00 98.88 94 TYR A N 1
ATOM 727 C CA . TYR A 1 94 ? -10.664 1.121 9.671 1.00 98.88 94 TYR A CA 1
ATOM 728 C C . TYR A 1 94 ? -11.796 1.843 8.947 1.00 98.88 94 TYR A C 1
ATOM 730 O O . TYR A 1 94 ? -12.141 2.981 9.277 1.00 98.88 94 TYR A O 1
ATOM 738 N N . PHE A 1 95 ? -12.452 1.150 8.021 1.00 98.88 95 PHE A N 1
ATOM 739 C CA . PHE A 1 95 ? -13.534 1.716 7.220 1.00 98.88 95 PHE A CA 1
ATOM 740 C C . PHE A 1 95 ? -14.835 0.937 7.387 1.00 98.88 95 PHE A C 1
ATOM 742 O O . PHE A 1 95 ? -14.914 -0.097 8.048 1.00 98.88 95 PHE A O 1
ATOM 749 N N . LYS A 1 96 ? -15.911 1.467 6.806 1.00 98.31 96 LYS A N 1
ATOM 750 C CA . LYS A 1 96 ? -17.235 0.846 6.910 1.00 98.31 96 LYS A CA 1
ATOM 751 C C . LYS A 1 96 ? -17.374 -0.400 6.026 1.00 98.31 96 LYS A C 1
ATOM 753 O O . LYS A 1 96 ? -18.084 -1.326 6.411 1.00 98.31 96 LYS A O 1
ATOM 758 N N . SER A 1 97 ? -16.794 -0.351 4.831 1.00 98.19 97 SER A N 1
ATOM 759 C CA . SER A 1 97 ? -16.874 -1.352 3.762 1.00 98.19 97 SER A CA 1
ATOM 760 C C . SER A 1 97 ? -16.034 -0.882 2.573 1.00 98.19 97 SER A C 1
ATOM 762 O O . SER A 1 97 ? -15.744 0.313 2.485 1.00 98.19 97 SER A O 1
ATOM 764 N N . GLU A 1 98 ? -15.800 -1.765 1.605 1.00 97.44 98 GL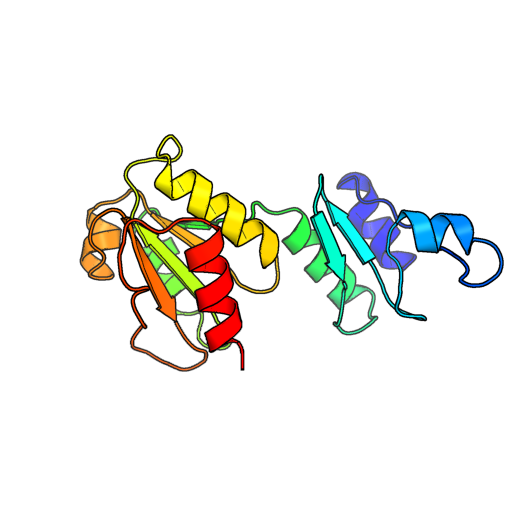U A N 1
ATOM 765 C CA . GLU A 1 98 ? -15.181 -1.445 0.304 1.00 97.44 98 GLU A CA 1
ATOM 766 C C . GLU A 1 98 ? -15.934 -0.334 -0.455 1.00 97.44 98 GLU A C 1
ATOM 768 O O . GLU A 1 98 ? -15.351 0.536 -1.090 1.00 97.44 98 GLU A O 1
ATOM 773 N N . ASP A 1 99 ? -17.263 -0.272 -0.320 1.00 97.38 99 ASP A N 1
ATOM 774 C CA . ASP A 1 99 ? -18.072 0.770 -0.973 1.00 97.38 99 ASP A CA 1
ATOM 775 C C . ASP A 1 99 ? -17.918 2.180 -0.357 1.00 97.38 99 ASP A C 1
ATOM 777 O O . ASP A 1 99 ? -18.532 3.138 -0.838 1.00 97.38 99 ASP A O 1
ATOM 781 N N . SER A 1 100 ? -17.164 2.327 0.737 1.00 97.19 100 SER A N 1
ATOM 782 C CA . SER A 1 100 ? -16.979 3.607 1.430 1.00 97.19 100 SER A CA 1
ATOM 783 C C . SER A 1 100 ? -16.122 4.563 0.603 1.00 97.19 100 SER A C 1
ATOM 785 O O . SER A 1 100 ? -15.028 4.202 0.192 1.00 97.19 100 SER A O 1
ATOM 787 N N . GLU A 1 101 ? -16.549 5.820 0.451 1.00 98.31 101 GLU A N 1
ATOM 788 C CA . GLU A 1 101 ? -15.748 6.848 -0.240 1.00 98.31 101 GLU A CA 1
ATOM 789 C C . GLU A 1 101 ? -14.358 7.035 0.390 1.00 98.31 101 GLU A C 1
ATOM 791 O O . GLU A 1 101 ? -13.383 7.233 -0.317 1.00 98.31 101 GLU A O 1
ATOM 796 N N . HIS A 1 102 ? -14.255 6.891 1.714 1.00 98.56 102 HIS A N 1
ATOM 797 C CA . HIS A 1 102 ? -12.982 7.000 2.432 1.00 98.56 102 HIS A CA 1
ATOM 798 C C . HIS A 1 102 ? -12.082 5.776 2.266 1.00 98.56 102 HIS A C 1
ATOM 800 O O . HIS A 1 102 ? -10.879 5.904 2.431 1.00 98.56 102 HIS A O 1
ATOM 806 N N . PHE A 1 103 ? -12.661 4.601 1.987 1.00 98.81 103 PHE A N 1
ATOM 807 C CA . PHE A 1 103 ? -11.851 3.429 1.660 1.00 98.81 103 PHE A CA 1
ATOM 808 C C . PHE A 1 103 ? -11.285 3.577 0.250 1.00 98.81 103 PHE A C 1
ATOM 810 O O . PHE A 1 103 ? -10.106 3.351 0.062 1.00 98.81 103 PHE A O 1
ATOM 817 N N . LYS A 1 104 ? -12.089 4.061 -0.704 1.00 98.62 104 LYS A N 1
ATOM 818 C CA . LYS A 1 104 ? -11.623 4.323 -2.073 1.00 98.62 104 LYS A CA 1
ATOM 819 C C . LYS A 1 104 ? -10.488 5.339 -2.109 1.00 98.62 104 LYS A C 1
ATOM 821 O O . LYS A 1 104 ? -9.443 5.037 -2.637 1.00 98.62 104 LYS A O 1
ATOM 826 N N . ALA A 1 105 ? -10.630 6.462 -1.402 1.00 98.62 105 ALA A N 1
ATOM 827 C CA . ALA A 1 105 ? -9.535 7.427 -1.271 1.00 98.62 105 ALA A CA 1
ATOM 828 C C . ALA A 1 105 ? -8.274 6.850 -0.589 1.00 98.62 105 ALA A C 1
ATOM 830 O O . ALA A 1 105 ? -7.179 7.366 -0.785 1.00 98.62 105 ALA A O 1
ATOM 831 N N . TYR A 1 106 ? -8.429 5.823 0.254 1.00 98.81 106 TYR A N 1
ATOM 832 C CA . TYR A 1 106 ? -7.314 5.116 0.886 1.00 98.81 106 TYR A CA 1
ATOM 833 C C . TYR A 1 106 ? -6.659 4.102 -0.058 1.00 98.81 106 TYR A C 1
ATOM 835 O O . TYR A 1 106 ? -5.443 3.976 -0.037 1.00 98.81 106 TYR A O 1
ATOM 843 N N . GLU A 1 107 ? -7.456 3.419 -0.878 1.00 98.56 107 GLU A N 1
ATOM 844 C CA . GLU A 1 107 ? -7.016 2.519 -1.946 1.00 98.56 107 GLU A CA 1
ATOM 845 C C . GLU A 1 107 ? -6.285 3.292 -3.051 1.00 98.56 107 GLU A C 1
ATOM 847 O O . GLU A 1 107 ? -5.156 2.935 -3.365 1.00 98.56 107 GLU A O 1
ATOM 852 N N . ASP A 1 108 ? -6.843 4.418 -3.513 1.00 97.75 108 ASP A N 1
ATOM 853 C CA . ASP A 1 108 ? -6.199 5.331 -4.470 1.00 97.75 108 ASP A CA 1
ATOM 854 C C . ASP A 1 108 ? -4.817 5.781 -3.938 1.00 97.75 108 ASP A C 1
ATOM 856 O O . ASP A 1 108 ? -3.811 5.746 -4.638 1.00 97.75 108 ASP A O 1
ATOM 860 N N . ALA A 1 109 ? -4.720 6.120 -2.644 1.00 98.19 109 ALA A N 1
ATOM 861 C CA . ALA A 1 109 ? -3.442 6.487 -2.029 1.00 98.19 109 ALA A CA 1
ATOM 862 C C . ALA A 1 109 ? -2.472 5.305 -1.866 1.00 98.19 109 ALA A C 1
ATOM 864 O O . ALA A 1 109 ? -1.268 5.529 -1.755 1.00 98.19 109 ALA A O 1
ATOM 865 N N . ALA A 1 110 ? -2.968 4.069 -1.785 1.00 98.19 110 ALA A N 1
ATOM 866 C CA . ALA A 1 110 ? -2.131 2.880 -1.680 1.00 98.19 110 ALA A CA 1
ATOM 867 C C . ALA A 1 110 ? -1.426 2.577 -3.010 1.00 98.19 110 ALA A C 1
ATOM 869 O O . ALA A 1 110 ? -0.260 2.182 -3.002 1.00 98.19 110 ALA A O 1
ATOM 870 N N . GLU A 1 111 ? -2.099 2.817 -4.141 1.00 96.75 111 GLU A N 1
ATOM 871 C CA . GLU A 1 111 ? -1.539 2.637 -5.489 1.00 96.75 111 GLU A CA 1
ATOM 872 C C . GLU A 1 111 ? -0.259 3.463 -5.697 1.00 96.75 111 GLU A C 1
ATOM 874 O O . GLU A 1 111 ? 0.735 2.924 -6.183 1.00 96.75 111 GLU A O 1
ATOM 879 N N . GLU A 1 112 ? -0.226 4.699 -5.187 1.00 95.81 112 GLU A N 1
ATOM 880 C CA . GLU A 1 112 ? 0.934 5.611 -5.234 1.00 95.81 112 GLU A CA 1
ATOM 881 C C . GLU A 1 112 ? 2.189 5.070 -4.516 1.00 95.81 112 GLU A C 1
ATOM 883 O O . GLU A 1 112 ? 3.317 5.509 -4.766 1.00 95.81 112 GLU A O 1
ATOM 888 N N . PHE A 1 113 ? 2.022 4.121 -3.589 1.00 95.88 113 PHE A N 1
ATOM 889 C CA . PHE A 1 113 ? 3.129 3.527 -2.833 1.00 95.88 113 PHE A CA 1
ATOM 890 C C . PHE A 1 113 ? 3.325 2.035 -3.090 1.00 95.88 113 PHE A C 1
ATOM 892 O O . PHE A 1 113 ? 4.277 1.458 -2.549 1.00 95.88 113 PHE A O 1
ATOM 899 N N . HIS A 1 114 ? 2.474 1.415 -3.907 1.00 96.44 114 HIS A N 1
ATOM 900 C CA . HIS A 1 114 ? 2.522 -0.012 -4.195 1.00 96.44 114 HIS A CA 1
ATOM 901 C C . HIS A 1 114 ? 3.787 -0.379 -4.993 1.00 96.44 114 HIS A C 1
ATOM 903 O O . HIS A 1 114 ? 4.121 0.308 -5.961 1.00 96.44 114 HIS A O 1
ATOM 909 N N . PRO A 1 115 ? 4.514 -1.461 -4.656 1.00 96.25 115 PRO A N 1
ATOM 910 C CA . PRO A 1 115 ? 4.335 -2.379 -3.525 1.00 96.25 115 PRO A CA 1
ATOM 911 C C . PRO A 1 115 ? 5.253 -2.060 -2.327 1.00 96.25 115 PRO A C 1
ATOM 913 O O . PRO A 1 115 ? 5.467 -2.900 -1.464 1.00 96.25 115 PRO A O 1
ATOM 916 N N . TYR A 1 116 ? 5.872 -0.878 -2.287 1.00 94.62 116 TYR A N 1
ATOM 917 C CA . TYR A 1 116 ? 6.937 -0.557 -1.329 1.00 94.62 116 TYR A CA 1
ATOM 918 C C . TYR A 1 116 ? 6.455 -0.238 0.085 1.00 94.62 116 TYR A C 1
ATOM 920 O O . TYR A 1 116 ? 7.241 -0.321 1.026 1.00 94.62 116 TYR A O 1
ATOM 928 N N . ILE A 1 117 ? 5.215 0.224 0.237 1.00 96.56 117 ILE A N 1
ATOM 929 C CA . ILE A 1 117 ? 4.605 0.426 1.550 1.00 96.56 117 ILE A CA 1
ATOM 930 C C . ILE A 1 117 ? 3.322 -0.392 1.576 1.00 96.56 117 ILE A C 1
ATOM 932 O O . ILE A 1 117 ? 2.407 -0.063 0.823 1.00 96.56 117 ILE A O 1
ATOM 936 N N . PRO A 1 118 ? 3.211 -1.413 2.436 1.00 97.38 118 PRO A N 1
ATOM 937 C CA . PRO A 1 118 ? 1.982 -2.172 2.556 1.00 97.38 118 PRO A CA 1
ATOM 938 C C . PRO A 1 118 ? 0.882 -1.344 3.235 1.00 97.38 118 PRO A C 1
ATOM 940 O O . PRO A 1 118 ? 1.058 -0.770 4.322 1.00 97.38 118 PRO A O 1
ATOM 943 N N . PHE A 1 119 ? -0.278 -1.301 2.583 1.00 98.69 119 PHE A N 1
ATOM 944 C CA . PHE A 1 119 ? -1.502 -0.706 3.106 1.00 98.69 119 PHE A CA 1
ATOM 945 C C . PHE A 1 119 ? -2.446 -1.821 3.544 1.00 98.69 119 PHE A C 1
ATOM 947 O O . PHE A 1 119 ? -2.716 -2.760 2.801 1.00 98.69 119 PHE A O 1
ATOM 954 N N . PHE A 1 120 ? -2.985 -1.696 4.753 1.00 98.81 120 PHE A N 1
ATOM 955 C CA . PHE A 1 120 ? -3.943 -2.637 5.310 1.00 98.81 120 PHE A CA 1
ATOM 956 C C . PHE A 1 120 ? -5.282 -1.957 5.569 1.00 98.81 120 PHE A C 1
ATOM 958 O O . PHE A 1 120 ? -5.363 -0.806 5.998 1.00 98.81 120 PHE A O 1
ATOM 965 N N . ALA A 1 121 ? -6.370 -2.693 5.405 1.00 98.88 121 ALA A N 1
ATOM 966 C CA . ALA A 1 121 ? -7.690 -2.223 5.787 1.00 98.88 121 ALA A CA 1
ATOM 967 C C . ALA A 1 121 ? -8.438 -3.269 6.602 1.00 98.88 121 ALA A C 1
ATOM 969 O O . ALA A 1 121 ? -8.303 -4.474 6.421 1.00 98.88 121 ALA A O 1
ATOM 970 N N . THR A 1 122 ? -9.296 -2.808 7.503 1.00 98.81 122 THR A N 1
ATOM 971 C CA . THR A 1 122 ? -10.286 -3.676 8.133 1.00 98.81 122 THR A CA 1
ATOM 972 C C . THR A 1 122 ? -11.662 -3.043 8.059 1.00 98.81 122 THR A C 1
ATOM 974 O O . THR A 1 122 ? -11.820 -1.822 8.134 1.00 98.81 122 THR A O 1
ATOM 977 N N . PHE A 1 123 ? -12.678 -3.893 7.952 1.00 98.56 123 PHE A N 1
ATOM 978 C CA . PHE A 1 123 ? -14.078 -3.527 8.158 1.00 98.56 123 PHE A CA 1
ATOM 979 C C . PHE A 1 123 ? -14.641 -4.161 9.442 1.00 98.56 123 PHE A C 1
ATOM 981 O O . PHE A 1 123 ? -15.788 -3.904 9.824 1.00 98.56 123 PHE A O 1
ATOM 988 N N . ASP A 1 124 ? -13.842 -4.974 10.150 1.00 98.25 124 ASP A N 1
ATOM 989 C CA . ASP A 1 124 ? -14.250 -5.617 11.396 1.00 98.25 124 ASP A CA 1
ATOM 990 C C . ASP A 1 124 ? -13.984 -4.708 12.602 1.00 98.25 124 ASP A C 1
ATOM 992 O O . ASP A 1 124 ? -12.862 -4.511 13.069 1.00 98.25 124 ASP A O 1
ATOM 996 N N . SER A 1 125 ? -15.077 -4.240 13.203 1.00 97.81 125 SER A N 1
ATOM 997 C CA . SER A 1 125 ? -15.074 -3.491 14.463 1.00 97.81 125 SER A CA 1
ATOM 998 C C . SER A 1 125 ? -14.282 -4.145 15.612 1.00 97.81 125 SER A C 1
ATOM 1000 O O . SER A 1 125 ? -13.839 -3.442 16.523 1.00 97.81 125 SER A O 1
ATOM 1002 N N . LYS A 1 126 ? -14.117 -5.475 15.624 1.00 98.19 126 LYS A N 1
ATOM 1003 C CA . LYS A 1 126 ? -13.320 -6.192 16.630 1.00 98.19 126 LYS A CA 1
ATOM 1004 C C . LYS A 1 126 ? -11.825 -6.032 16.389 1.00 98.19 126 LYS A C 1
ATOM 1006 O O . LYS A 1 126 ? -11.110 -5.816 17.366 1.00 98.19 126 LYS A O 1
ATOM 1011 N N . VAL A 1 127 ? -11.385 -6.127 15.134 1.00 98.44 127 VAL A N 1
ATOM 1012 C CA . VAL A 1 127 ? -9.994 -5.880 14.727 1.00 98.44 127 VAL A CA 1
ATOM 1013 C C . VAL A 1 127 ? -9.655 -4.422 15.015 1.00 98.44 127 VAL A C 1
ATOM 1015 O O . VAL A 1 127 ? -8.743 -4.152 15.794 1.00 98.44 127 VAL A O 1
ATOM 1018 N N . ALA A 1 128 ? -10.492 -3.492 14.547 1.00 98.44 128 ALA A N 1
ATOM 1019 C CA . ALA A 1 128 ? -10.330 -2.064 14.813 1.00 98.44 128 ALA A CA 1
ATOM 1020 C C . ALA A 1 128 ? -10.238 -1.750 16.315 1.00 98.44 128 ALA A C 1
ATOM 1022 O O . ALA A 1 128 ? -9.393 -0.977 16.748 1.00 98.44 128 ALA A O 1
ATOM 1023 N N . LYS A 1 129 ? -11.056 -2.405 17.152 1.00 98.31 129 LYS A N 1
ATOM 1024 C CA . LYS A 1 129 ? -10.994 -2.225 18.608 1.00 98.31 129 LYS A CA 1
ATOM 1025 C C . LYS A 1 129 ? -9.671 -2.700 19.222 1.00 98.31 129 LYS A C 1
ATOM 1027 O O . LYS A 1 129 ? -9.254 -2.109 20.217 1.00 98.31 129 LYS A O 1
ATOM 1032 N N . LYS A 1 130 ? -9.051 -3.762 18.697 1.00 98.00 130 LYS A N 1
ATOM 1033 C CA . LYS A 1 130 ? -7.738 -4.241 19.167 1.00 98.00 130 LYS A CA 1
ATOM 1034 C C . LYS A 1 130 ? -6.626 -3.262 18.795 1.00 98.00 130 LYS A C 1
ATOM 1036 O O . LYS A 1 130 ? -5.797 -2.972 19.644 1.00 98.00 130 LYS A O 1
ATOM 1041 N N . LEU A 1 131 ? -6.711 -2.697 17.592 1.00 97.75 131 LEU A N 1
ATOM 1042 C CA . LEU A 1 131 ? -5.818 -1.654 17.078 1.00 97.75 131 LEU A CA 1
ATOM 1043 C C . LEU A 1 131 ? -6.135 -0.252 17.620 1.00 97.75 131 LEU A C 1
ATOM 1045 O O . LEU A 1 131 ? -5.444 0.706 17.324 1.00 97.75 131 LEU A O 1
ATOM 1049 N N . THR A 1 132 ? -7.201 -0.105 18.409 1.00 98.12 132 THR A N 1
ATOM 1050 C CA . THR A 1 132 ? -7.711 1.176 18.929 1.00 98.12 132 THR A CA 1
ATOM 1051 C C . THR A 1 132 ? -8.186 2.197 17.884 1.00 98.12 132 THR A C 1
ATOM 1053 O O . THR A 1 132 ? -8.561 3.310 18.257 1.00 98.12 132 THR A O 1
ATOM 1056 N N . LEU A 1 133 ? -8.332 1.775 16.627 1.00 98.56 133 LEU A N 1
ATOM 1057 C CA . LEU A 1 133 ? -8.848 2.575 15.520 1.00 98.56 133 LEU A CA 1
ATOM 1058 C C . LEU A 1 133 ? -10.336 2.905 15.681 1.00 98.56 133 LEU A C 1
ATOM 1060 O O . LEU A 1 133 ? -11.193 2.051 15.952 1.00 98.56 133 LEU A O 1
ATOM 1064 N N . LYS A 1 134 ? -10.681 4.164 15.427 1.00 98.56 134 LYS A N 1
ATOM 1065 C CA . LYS A 1 134 ? -12.072 4.599 15.205 1.00 98.56 134 LYS A CA 1
ATOM 1066 C C . LYS A 1 134 ? -12.421 4.564 13.714 1.00 98.56 134 LYS A C 1
ATOM 1068 O O . LYS A 1 134 ? -11.552 4.505 12.862 1.00 98.56 134 LYS A O 1
ATOM 1073 N N . LEU A 1 135 ? -13.712 4.652 13.380 1.00 98.62 135 LEU A N 1
ATOM 1074 C CA . LEU A 1 135 ? -14.149 4.677 11.977 1.00 98.62 135 LEU A CA 1
ATOM 1075 C C . LEU A 1 135 ? -13.459 5.818 11.200 1.00 98.62 135 LEU A C 1
ATOM 1077 O O . LEU A 1 135 ? -13.386 6.945 11.710 1.00 98.62 135 LEU A O 1
ATOM 1081 N N . ASN A 1 136 ? -12.988 5.496 9.994 1.00 98.69 136 ASN A N 1
ATOM 1082 C CA . ASN A 1 136 ? -12.200 6.317 9.070 1.00 98.69 136 ASN A CA 1
ATOM 1083 C C . ASN A 1 136 ? -10.863 6.814 9.642 1.00 98.69 136 ASN A C 1
ATOM 1085 O O . ASN A 1 136 ? -10.349 7.827 9.185 1.00 98.69 136 ASN A O 1
ATOM 1089 N N . GLU A 1 137 ? -10.357 6.187 10.704 1.00 98.88 137 GLU A N 1
ATOM 1090 C CA . GLU A 1 137 ? -9.017 6.458 11.228 1.00 98.88 137 GLU A CA 1
ATOM 1091 C C . GLU A 1 137 ? -7.999 5.626 10.462 1.00 98.88 137 GLU A C 1
ATOM 1093 O O . GLU A 1 137 ? -8.282 4.468 10.140 1.00 98.88 137 GLU A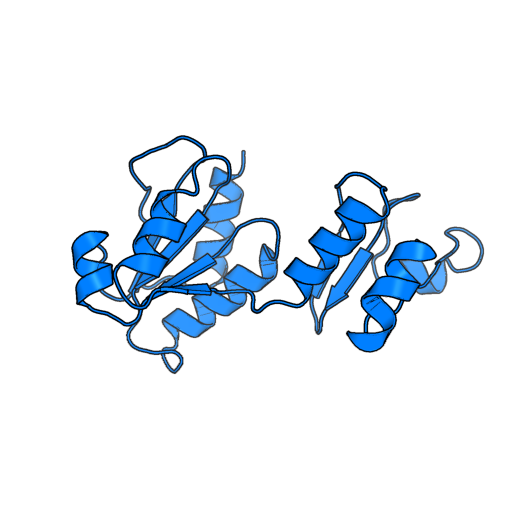 O 1
ATOM 1098 N N . ILE A 1 138 ? -6.850 6.236 10.189 1.00 98.88 138 ILE A N 1
ATOM 1099 C CA . ILE A 1 138 ? -5.707 5.605 9.545 1.00 98.88 138 ILE A CA 1
ATOM 1100 C C . ILE A 1 138 ? -4.514 5.812 10.469 1.00 98.88 138 ILE A C 1
ATOM 1102 O O . ILE A 1 138 ? -4.203 6.950 10.834 1.00 98.88 138 ILE A O 1
ATOM 1106 N N . ASP A 1 139 ? -3.869 4.715 10.834 1.00 98.75 139 ASP A N 1
ATOM 1107 C CA . ASP A 1 139 ? -2.635 4.709 11.606 1.00 98.75 139 ASP A CA 1
ATOM 1108 C C . ASP A 1 139 ? -1.455 4.378 10.691 1.00 98.75 139 ASP A C 1
ATOM 1110 O O . ASP A 1 139 ? -1.523 3.446 9.888 1.00 98.75 139 ASP A O 1
ATOM 1114 N N . PHE A 1 140 ? -0.376 5.147 10.824 1.00 98.50 140 PHE A N 1
ATOM 1115 C CA . PHE A 1 140 ? 0.908 4.920 10.169 1.00 98.50 140 PHE A CA 1
ATOM 1116 C C . PHE A 1 140 ? 1.915 4.409 11.199 1.00 98.50 140 PHE A C 1
ATOM 1118 O O . PHE A 1 140 ? 2.130 5.044 12.233 1.00 98.50 140 PHE A O 1
ATOM 1125 N N . TYR A 1 141 ? 2.543 3.276 10.918 1.00 97.62 141 TYR A N 1
ATOM 1126 C CA . TYR A 1 141 ? 3.605 2.712 11.740 1.00 97.62 141 TYR A CA 1
ATOM 1127 C C . TYR A 1 141 ? 4.947 2.980 11.065 1.00 97.62 141 TYR A C 1
ATOM 1129 O O . TYR A 1 141 ? 5.188 2.530 9.946 1.00 97.62 141 TYR A O 1
ATOM 1137 N N . GLU A 1 142 ? 5.817 3.713 11.758 1.00 96.06 142 GLU A N 1
ATOM 1138 C CA . GLU A 1 142 ? 7.219 3.869 11.368 1.00 96.06 142 GLU A CA 1
ATOM 1139 C C . GLU A 1 142 ? 7.987 2.549 11.583 1.00 96.06 142 GLU A C 1
ATOM 1141 O O . GLU A 1 142 ? 7.679 1.816 12.532 1.00 96.06 142 GLU A O 1
ATOM 1146 N N . PRO A 1 143 ? 9.023 2.254 10.772 1.00 95.56 143 PRO A N 1
ATOM 1147 C CA . PRO A 1 143 ? 9.878 1.093 10.988 1.00 95.56 143 PRO A CA 1
ATOM 1148 C C . PRO A 1 143 ? 10.421 1.037 12.417 1.00 95.56 143 PRO A C 1
ATOM 1150 O O . PRO A 1 143 ? 10.946 2.019 12.949 1.00 95.56 143 PRO A O 1
ATOM 1153 N N . PHE A 1 144 ? 10.338 -0.143 13.015 1.00 93.94 144 PHE A N 1
ATOM 1154 C CA . PHE A 1 144 ? 10.804 -0.496 14.353 1.00 93.94 144 PHE A CA 1
ATOM 1155 C C . PHE A 1 144 ? 10.078 0.230 15.497 1.00 93.94 144 PHE A C 1
ATOM 1157 O O . PHE A 1 144 ? 10.532 0.169 16.645 1.00 93.94 144 PHE A O 1
ATOM 1164 N N . MET A 1 145 ? 8.957 0.903 15.216 1.00 93.94 145 MET A N 1
ATOM 1165 C CA . MET A 1 145 ? 8.158 1.618 16.211 1.00 93.94 145 MET A CA 1
ATOM 1166 C C . MET A 1 145 ? 6.906 0.818 16.589 1.00 93.94 145 MET A C 1
ATOM 1168 O O . MET A 1 145 ? 6.115 0.424 15.738 1.00 93.94 145 MET A O 1
ATOM 1172 N N . GLU A 1 146 ? 6.711 0.592 17.893 1.00 89.56 146 GLU A N 1
ATOM 1173 C CA . GLU A 1 146 ? 5.551 -0.156 18.414 1.00 89.56 146 GLU A CA 1
ATOM 1174 C C . GLU A 1 146 ? 4.244 0.653 18.347 1.00 89.56 146 GLU A C 1
ATOM 1176 O O . GLU A 1 146 ? 3.167 0.087 18.174 1.00 89.56 146 GLU A O 1
ATOM 1181 N N . GLU A 1 147 ? 4.333 1.974 18.513 1.00 95.00 147 GLU A N 1
ATOM 1182 C CA . GLU A 1 147 ? 3.178 2.872 18.568 1.00 95.00 147 GLU A CA 1
ATOM 1183 C C . GLU A 1 147 ? 3.005 3.603 17.230 1.00 95.00 147 GLU A C 1
ATOM 1185 O O . GLU A 1 147 ? 3.986 4.158 16.720 1.00 95.00 147 GLU A O 1
ATOM 1190 N N . PRO A 1 148 ? 1.781 3.659 16.677 1.00 97.38 148 PRO A N 1
ATOM 1191 C CA . PRO A 1 148 ? 1.530 4.363 15.433 1.00 97.38 148 PRO A CA 1
ATOM 1192 C C . PRO A 1 148 ? 1.433 5.877 15.616 1.00 97.38 148 PRO A C 1
ATOM 1194 O O . PRO A 1 148 ? 1.164 6.406 16.700 1.00 97.38 148 PRO A O 1
ATOM 1197 N N . VAL A 1 149 ? 1.541 6.578 14.492 1.00 97.81 149 VAL A N 1
ATOM 1198 C CA . VAL A 1 149 ? 1.098 7.958 14.333 1.00 97.81 149 VAL A CA 1
ATOM 1199 C C . VAL A 1 149 ? -0.217 7.954 13.558 1.00 97.81 149 VAL A C 1
ATOM 1201 O O . VAL A 1 149 ? -0.262 7.606 12.381 1.00 97.81 149 VAL A O 1
ATOM 1204 N N . THR A 1 150 ? -1.304 8.362 14.211 1.00 98.50 150 THR A N 1
ATOM 1205 C CA . THR A 1 150 ? -2.597 8.542 13.542 1.00 98.50 150 THR A CA 1
ATOM 1206 C C . THR A 1 150 ? -2.546 9.744 12.603 1.00 98.50 150 THR A C 1
ATOM 1208 O O . THR A 1 150 ? -2.186 10.849 13.031 1.00 98.50 150 THR A O 1
ATOM 1211 N N . ILE A 1 151 ? -2.973 9.563 11.352 1.00 98.31 151 ILE A N 1
ATOM 1212 C CA . ILE A 1 151 ? -3.089 10.666 1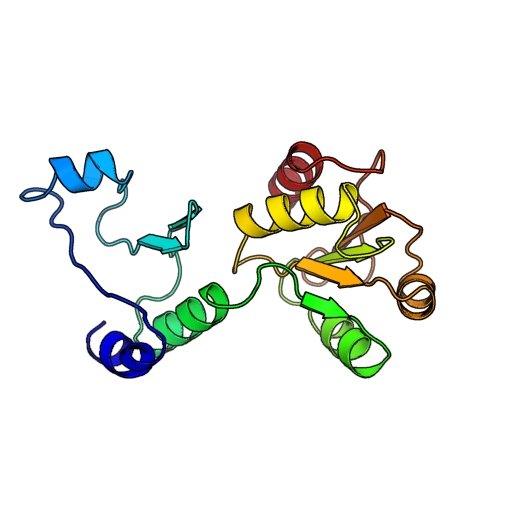0.390 1.00 98.31 151 ILE A CA 1
ATOM 1213 C C . ILE A 1 151 ? -4.134 11.674 10.914 1.00 98.31 151 ILE A C 1
ATOM 1215 O O . ILE A 1 151 ? -5.256 11.286 11.269 1.00 98.31 151 ILE A O 1
ATOM 1219 N N . PRO A 1 152 ? -3.791 12.973 11.028 1.00 97.50 152 PRO A N 1
ATOM 1220 C CA . PRO A 1 152 ? -4.688 13.968 11.605 1.00 97.50 152 PRO A CA 1
ATOM 1221 C C . PRO A 1 152 ? -5.907 14.248 10.711 1.00 97.50 152 PRO A C 1
ATOM 1223 O O . PRO A 1 152 ? -5.958 13.873 9.547 1.00 97.50 152 PRO A O 1
ATOM 1226 N N . ASP A 1 153 ? -6.897 14.943 11.279 1.00 96.00 153 ASP A N 1
ATOM 1227 C CA . ASP A 1 153 ? -8.006 15.579 10.545 1.00 96.00 153 ASP A CA 1
ATOM 1228 C C . ASP A 1 153 ? -8.931 14.659 9.722 1.00 96.00 153 ASP A C 1
ATOM 1230 O O . ASP A 1 153 ? -9.636 15.119 8.829 1.00 96.00 153 ASP A O 1
ATOM 1234 N N . LYS A 1 154 ? -9.032 13.378 10.096 1.00 94.31 154 LYS A N 1
ATOM 1235 C CA . LYS A 1 154 ? -9.931 12.410 9.450 1.00 94.31 154 LYS A CA 1
ATOM 1236 C C . LYS A 1 154 ? -11.405 12.876 9.310 1.00 94.31 154 LYS A C 1
ATOM 1238 O O . LYS A 1 154 ? -11.925 13.555 10.210 1.00 94.31 154 LYS A O 1
ATOM 1243 N N . PRO A 1 155 ? -12.166 12.378 8.307 1.00 97.81 155 PRO A N 1
ATOM 1244 C CA . PRO A 1 155 ? -11.758 11.423 7.265 1.00 97.81 155 PRO A CA 1
ATOM 1245 C C . PRO A 1 155 ? -10.795 12.038 6.250 1.00 97.81 155 PRO A C 1
ATOM 1247 O O . PRO A 1 155 ? -10.993 13.186 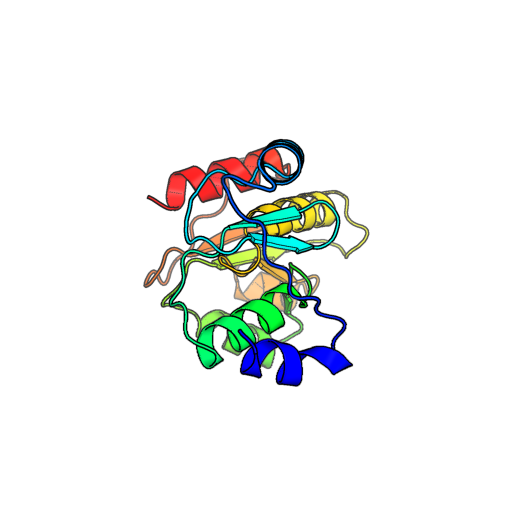5.871 1.00 97.81 155 PRO A O 1
ATOM 1250 N N . ASN A 1 156 ? -9.805 11.263 5.809 1.00 98.56 156 ASN A N 1
ATOM 1251 C CA . ASN A 1 156 ? -8.729 11.752 4.952 1.00 98.56 156 ASN A CA 1
ATOM 1252 C C . ASN A 1 156 ? -9.043 11.582 3.460 1.00 98.56 156 ASN A C 1
ATOM 1254 O O . ASN A 1 156 ? -9.684 10.600 3.073 1.00 98.56 156 ASN A O 1
ATOM 1258 N N . SER A 1 157 ? -8.597 12.529 2.633 1.00 98.62 157 SER A N 1
ATOM 1259 C CA . SER A 1 157 ? -8.530 12.354 1.176 1.00 98.62 157 SER A CA 1
ATOM 1260 C C . SER A 1 157 ? -7.241 11.645 0.754 1.00 98.62 157 SER A C 1
ATOM 1262 O O . SER A 1 157 ? -6.272 11.621 1.509 1.00 98.62 157 SER A O 1
ATOM 1264 N N . GLU A 1 158 ? -7.205 11.152 -0.483 1.00 98.38 158 GLU A N 1
ATOM 1265 C CA . GLU A 1 158 ? -6.011 10.585 -1.125 1.00 98.38 158 GLU A CA 1
ATOM 1266 C C . GLU A 1 158 ? -4.795 11.517 -0.966 1.00 98.38 158 GLU A C 1
ATOM 1268 O O . GLU A 1 158 ? -3.804 11.149 -0.339 1.00 98.38 158 GLU A O 1
ATOM 1273 N N . GLU A 1 159 ? -4.930 12.784 -1.387 1.00 98.06 159 GLU A N 1
ATOM 1274 C CA . GLU A 1 159 ? -3.870 13.801 -1.275 1.00 98.06 159 GLU A CA 1
ATOM 1275 C C . GLU A 1 159 ? -3.343 13.993 0.162 1.00 98.06 159 GLU A C 1
ATOM 1277 O O . GLU A 1 159 ? -2.164 14.283 0.364 1.00 98.06 159 GLU A O 1
ATOM 1282 N N . GLU A 1 160 ? -4.204 13.864 1.177 1.00 98.50 160 GLU A N 1
ATOM 1283 C CA . GLU A 1 160 ? -3.808 14.025 2.580 1.00 98.50 160 GLU A CA 1
ATOM 1284 C C . GLU A 1 160 ? -3.008 12.819 3.075 1.00 98.50 160 GLU A C 1
ATOM 1286 O O . GLU A 1 160 ? -2.038 13.000 3.815 1.00 98.50 160 GLU A O 1
ATOM 1291 N N . ILE A 1 161 ? -3.386 11.611 2.646 1.00 98.56 161 ILE A N 1
ATOM 1292 C CA . ILE A 1 161 ? -2.686 10.366 2.977 1.00 98.56 161 ILE A CA 1
ATOM 1293 C C . ILE A 1 161 ? -1.320 10.351 2.291 1.00 98.56 161 ILE A C 1
ATOM 1295 O O . ILE A 1 161 ? -0.308 10.185 2.973 1.00 98.56 161 ILE A O 1
ATOM 1299 N N . VAL A 1 162 ? -1.279 10.608 0.978 1.00 98.12 162 VAL A N 1
ATOM 1300 C CA . VAL A 1 162 ? -0.038 10.649 0.187 1.00 98.12 162 VAL A CA 1
ATOM 1301 C C . VAL A 1 162 ? 0.948 11.634 0.795 1.00 98.12 162 VAL A C 1
ATOM 1303 O O . VAL A 1 162 ? 2.070 11.269 1.150 1.00 98.12 162 VAL A O 1
ATOM 1306 N N . LYS A 1 163 ? 0.500 12.870 1.032 1.00 97.69 163 LYS A N 1
ATOM 1307 C CA . LYS A 1 163 ? 1.346 13.901 1.630 1.00 97.69 163 LYS A CA 1
ATOM 1308 C C . LYS A 1 163 ? 1.866 13.498 3.011 1.00 97.69 163 LYS A C 1
ATOM 1310 O O . LYS A 1 163 ? 3.023 13.770 3.329 1.00 97.69 163 LYS A O 1
ATOM 1315 N N . PHE A 1 164 ? 1.028 12.881 3.845 1.00 98.06 164 PHE A N 1
ATOM 1316 C CA . PHE A 1 164 ? 1.457 12.428 5.164 1.00 98.06 164 PHE A CA 1
ATOM 1317 C C . PHE A 1 164 ? 2.565 11.376 5.048 1.00 98.06 164 PHE A C 1
ATOM 1319 O O . PHE A 1 164 ? 3.602 11.510 5.697 1.00 98.06 164 PHE A O 1
ATOM 1326 N N . VAL A 1 165 ? 2.379 10.366 4.198 1.00 96.88 165 VAL A N 1
ATOM 1327 C CA . VAL A 1 165 ? 3.359 9.292 3.990 1.00 96.88 165 VAL A CA 1
ATOM 1328 C C . VAL A 1 165 ? 4.677 9.843 3.438 1.00 96.88 165 VAL A C 1
ATOM 1330 O O . VAL A 1 165 ? 5.742 9.508 3.955 1.00 96.88 165 VAL A O 1
ATOM 1333 N N . GLU A 1 166 ? 4.635 10.750 2.459 1.00 95.12 166 GLU A N 1
ATOM 1334 C CA . GLU A 1 166 ? 5.833 11.409 1.917 1.00 95.12 166 GLU A CA 1
ATOM 1335 C C . GLU A 1 166 ? 6.604 12.228 2.967 1.00 95.12 166 GLU A C 1
ATOM 1337 O O . GLU A 1 166 ? 7.839 12.263 2.957 1.00 95.12 166 GLU A O 1
ATOM 1342 N N . GLU A 1 167 ? 5.899 12.894 3.887 1.00 94.94 167 GLU A N 1
ATOM 1343 C CA . GLU A 1 167 ? 6.522 13.663 4.971 1.00 94.94 167 GLU A CA 1
ATOM 1344 C C . GLU A 1 167 ? 7.239 12.764 5.995 1.00 94.94 167 GLU A C 1
ATOM 1346 O O . GLU A 1 167 ? 8.238 13.202 6.577 1.00 94.94 167 GLU A O 1
ATOM 1351 N N . HIS A 1 168 ? 6.775 11.521 6.171 1.00 90.69 168 HIS A N 1
ATOM 1352 C CA . HIS A 1 168 ? 7.291 10.556 7.154 1.00 90.69 168 HIS A CA 1
ATOM 1353 C C . HIS A 1 168 ? 8.225 9.489 6.556 1.00 90.69 168 HIS A C 1
ATOM 1355 O O . HIS A 1 168 ? 8.871 8.759 7.299 1.00 90.69 168 HIS A O 1
ATOM 1361 N N . LYS A 1 169 ? 8.386 9.439 5.227 1.00 75.88 169 LYS A N 1
ATOM 1362 C CA . LYS A 1 169 ? 9.348 8.569 4.518 1.00 75.88 169 LYS A CA 1
ATOM 1363 C C . LYS A 1 169 ? 10.829 9.001 4.653 1.00 75.88 169 LYS A C 1
ATOM 1365 O O . LYS A 1 169 ? 11.686 8.407 4.004 1.00 75.88 169 LYS A O 1
ATOM 1370 N N . ARG A 1 170 ? 11.129 10.066 5.411 1.00 57.31 170 ARG A N 1
ATOM 1371 C CA . ARG A 1 170 ? 12.439 10.756 5.450 1.00 57.31 170 ARG A CA 1
ATOM 1372 C C . ARG A 1 170 ? 13.473 10.175 6.405 1.00 57.31 170 ARG A C 1
ATOM 1374 O O . ARG A 1 170 ? 13.105 9.845 7.548 1.00 57.31 170 ARG A O 1
#

pLDDT: mean 95.21, std 4.87, range [57.31, 98.88]

Secondary structure (DSSP, 8-state):
-HHHHHHHGGGT-------TTTTHHHHHHHT--STT-EEEEETTEEEEE-S---HHHHHHHHHHHHS-SEEE--SHHHHHHHHT--SS-EEEEE-S-TT-HHHHHHHHHHHTTTTTS-EEEE--HHHHHHTTPPTTEEEEEPTT-SS-EEPTTSSPPHHHHHHHHHHH--

Foldseek 3Di:
DVLLCVVCVVVVDDDDDADCPPNVVVCVVLVPDDPPWDWDDDPPDIDTDPDDPDSVVVNVQVVQQSDQLEAEDDDDPSLVVVLPPQQAKEKEFAEQDCPDPLVVQQSLLSSVCPPRYRYYYYNDPVSCVVVVHDHCWMWIHDHNRNDTDIQPDPNDGNVSSNVVCVVRVD

Sequence (170 aa):
MKLAAQVLEDKGVGFGLVDSEKDAAVAKKLGLTEEDSVYVFKEDEVIEYDGELSADTLVEFLLDVLEDPVEFIEGDHELQAFENIDEEPKLIGYFKSEDSEHFKAYEDAAEEFHPYIPFFATFDSKVAKKLTLKLNEIDFYEPFMEEPVTIPDKPNSEEEIVKFVEEHKR